Protein AF-A0A7C2AF42-F1 (afdb_monomer_lite)

Radius of gyration: 28.71 Å; chains: 1; bounding box: 90×39×57 Å

Structure (mmCIF, N/CA/C/O backbone):
data_AF-A0A7C2AF42-F1
#
_entry.id   AF-A0A7C2AF42-F1
#
loop_
_atom_site.group_PDB
_atom_site.id
_atom_site.type_symbol
_atom_site.label_atom_id
_atom_site.label_alt_id
_atom_site.label_comp_id
_atom_site.label_asym_id
_atom_site.label_entity_id
_atom_site.label_seq_id
_atom_site.pdbx_PDB_ins_code
_atom_site.Cartn_x
_atom_site.Cartn_y
_atom_site.Cartn_z
_atom_site.occupancy
_atom_site.B_iso_or_equiv
_atom_site.auth_seq_id
_atom_site.auth_comp_id
_atom_site.auth_asym_id
_atom_site.auth_atom_id
_atom_site.pdbx_PDB_model_num
ATOM 1 N N . MET A 1 1 ? 72.475 -29.551 -28.879 1.00 46.31 1 MET A N 1
ATOM 2 C CA . MET A 1 1 ? 71.672 -29.055 -30.014 1.00 46.31 1 MET A CA 1
ATOM 3 C C . MET A 1 1 ? 70.214 -29.143 -29.579 1.00 46.31 1 MET A C 1
ATOM 5 O O . MET A 1 1 ? 69.615 -30.200 -29.703 1.00 46.31 1 MET A O 1
ATOM 9 N N . ILE A 1 2 ? 69.710 -28.114 -28.892 1.00 54.16 2 ILE A N 1
ATOM 10 C CA . ILE A 1 2 ? 68.330 -28.080 -28.382 1.00 54.16 2 ILE A CA 1
ATOM 11 C C . ILE A 1 2 ? 67.527 -27.314 -29.432 1.00 54.16 2 ILE A C 1
ATOM 13 O O . ILE A 1 2 ? 67.842 -26.166 -29.722 1.00 54.16 2 ILE A O 1
ATOM 17 N N . SER A 1 3 ? 66.596 -28.002 -30.088 1.00 54.84 3 SER A N 1
ATOM 18 C CA . SER A 1 3 ? 65.750 -27.436 -31.139 1.00 54.84 3 SER A CA 1
ATOM 19 C C . SER A 1 3 ? 64.564 -26.730 -30.487 1.00 54.84 3 SER A C 1
ATOM 21 O O . SER A 1 3 ? 63.625 -27.396 -30.050 1.00 54.84 3 SER A O 1
ATOM 23 N N . ASP A 1 4 ? 64.609 -25.399 -30.421 1.00 56.16 4 ASP A N 1
ATOM 24 C CA . ASP A 1 4 ? 63.501 -24.560 -29.953 1.00 56.16 4 ASP A CA 1
ATOM 25 C C . ASP A 1 4 ? 62.283 -24.737 -30.868 1.00 56.16 4 ASP A C 1
ATOM 27 O O . ASP A 1 4 ? 62.196 -24.180 -31.962 1.00 56.16 4 ASP A O 1
ATOM 31 N N . SER A 1 5 ? 61.333 -25.559 -30.429 1.00 67.00 5 SER A N 1
ATOM 32 C CA . SER A 1 5 ? 60.067 -25.766 -31.130 1.00 67.00 5 SER A CA 1
A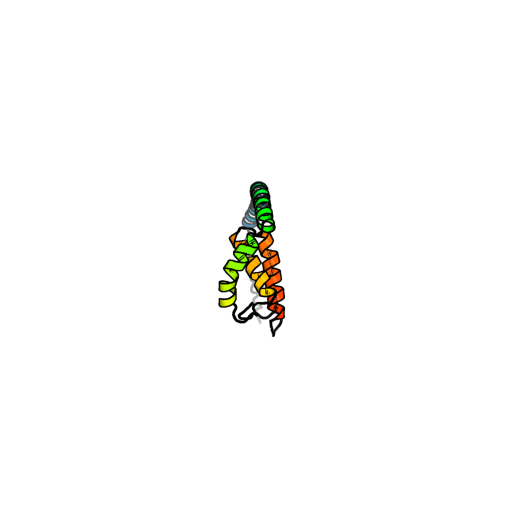TOM 33 C C . SER A 1 5 ? 59.064 -24.719 -30.654 1.00 67.00 5 SER A C 1
ATOM 35 O O . SER A 1 5 ? 58.495 -24.840 -29.571 1.00 67.00 5 SER A O 1
ATOM 37 N N . ILE A 1 6 ? 58.861 -23.670 -31.452 1.00 72.00 6 ILE A N 1
ATOM 38 C CA . ILE A 1 6 ? 57.863 -22.629 -31.182 1.00 72.00 6 ILE A CA 1
ATOM 39 C C . ILE A 1 6 ? 56.481 -23.169 -31.569 1.00 72.00 6 ILE A C 1
ATOM 41 O O . ILE A 1 6 ? 56.202 -23.403 -32.744 1.00 72.00 6 ILE A O 1
ATOM 45 N N . ALA A 1 7 ? 55.606 -23.357 -30.581 1.00 76.81 7 ALA A N 1
ATOM 46 C CA . ALA A 1 7 ? 54.203 -23.692 -30.803 1.00 76.81 7 ALA A CA 1
ATOM 47 C C . ALA A 1 7 ? 53.378 -22.407 -30.970 1.00 76.81 7 ALA A C 1
ATOM 49 O O . ALA A 1 7 ? 53.385 -21.538 -30.099 1.00 76.81 7 ALA A O 1
ATOM 50 N N . ILE A 1 8 ? 52.656 -22.291 -32.085 1.00 77.31 8 ILE A N 1
ATOM 51 C CA . ILE A 1 8 ? 51.773 -21.155 -32.367 1.00 77.31 8 ILE A CA 1
ATOM 52 C C . ILE A 1 8 ? 50.339 -21.567 -32.029 1.00 77.31 8 ILE A C 1
ATOM 54 O O . ILE A 1 8 ? 49.810 -22.519 -32.601 1.00 77.31 8 ILE A O 1
ATOM 58 N N . ALA A 1 9 ? 49.708 -20.842 -31.107 1.00 78.88 9 ALA A N 1
ATOM 59 C CA . ALA A 1 9 ? 48.298 -21.005 -30.769 1.00 78.88 9 ALA A CA 1
ATOM 60 C C . ALA A 1 9 ? 47.477 -19.861 -31.380 1.00 78.88 9 ALA A C 1
ATOM 62 O O . ALA A 1 9 ? 47.821 -18.690 -31.225 1.00 78.88 9 ALA A O 1
ATOM 63 N N . HIS A 1 10 ? 46.371 -20.197 -32.044 1.00 78.44 10 HIS A N 1
ATOM 64 C CA . HIS A 1 10 ? 45.415 -19.218 -32.560 1.00 78.44 10 HIS A CA 1
ATOM 65 C C . HIS A 1 10 ? 44.169 -19.172 -31.676 1.00 78.44 10 HIS A C 1
ATOM 67 O O . HIS A 1 10 ? 43.564 -20.202 -31.385 1.00 78.44 10 HIS A O 1
ATOM 73 N N . ILE A 1 11 ? 43.759 -17.964 -31.290 1.00 80.88 11 ILE A N 1
ATOM 74 C CA . ILE A 1 11 ? 42.480 -17.718 -30.621 1.00 80.88 11 ILE A CA 1
ATOM 75 C C . ILE A 1 11 ? 41.479 -17.273 -31.685 1.00 80.88 11 ILE A C 1
ATOM 77 O O . ILE A 1 11 ? 41.643 -16.219 -32.297 1.00 80.88 11 ILE A O 1
ATOM 81 N N . ILE A 1 12 ? 40.433 -18.072 -31.901 1.00 78.94 12 ILE A N 1
ATOM 82 C CA . ILE A 1 12 ? 39.319 -17.716 -32.783 1.00 78.94 12 ILE A CA 1
ATOM 83 C C . ILE A 1 12 ? 38.186 -17.184 -31.907 1.00 78.94 12 ILE A C 1
ATOM 85 O O . ILE A 1 12 ? 37.496 -17.948 -31.233 1.00 78.94 12 ILE A O 1
ATOM 89 N N . LEU A 1 13 ? 37.990 -15.865 -31.905 1.00 79.88 13 LEU A N 1
ATOM 90 C CA . LEU A 1 13 ? 36.831 -15.251 -31.260 1.00 79.88 13 LEU A CA 1
ATOM 91 C C . LEU A 1 13 ? 35.598 -15.412 -32.158 1.00 79.88 13 LEU A C 1
ATOM 93 O O . LEU A 1 13 ? 35.645 -15.112 -33.353 1.00 79.88 13 LEU A O 1
ATOM 97 N N . GLN A 1 14 ? 34.482 -15.877 -31.589 1.00 75.06 14 GLN A N 1
ATOM 98 C CA . GLN A 1 14 ? 33.212 -15.934 -32.313 1.00 75.06 14 GLN A CA 1
ATOM 99 C C . GLN A 1 14 ? 32.730 -14.525 -32.677 1.00 75.06 14 GLN A C 1
ATOM 101 O O . GLN A 1 14 ? 32.903 -13.565 -31.925 1.00 75.06 14 GLN A O 1
ATOM 106 N N . LYS A 1 15 ? 32.074 -14.405 -33.833 1.00 72.94 15 LYS A N 1
ATOM 107 C CA . LYS A 1 15 ? 31.499 -13.143 -34.305 1.00 72.94 15 LYS A CA 1
ATOM 108 C C . LYS A 1 15 ? 30.373 -12.703 -33.363 1.00 72.94 15 LYS A C 1
ATOM 110 O O . LYS A 1 15 ? 29.302 -13.306 -33.351 1.00 72.94 15 LYS A O 1
ATOM 115 N N . VAL A 1 16 ? 30.602 -11.639 -32.593 1.00 72.56 16 VAL A N 1
ATOM 116 C CA . VAL A 1 16 ? 29.572 -11.037 -31.736 1.00 72.56 16 VAL A CA 1
ATOM 117 C C . VAL A 1 16 ? 28.475 -10.453 -32.628 1.00 72.56 16 VAL A C 1
ATOM 119 O O . VAL A 1 16 ? 28.726 -9.577 -33.455 1.00 72.56 16 VAL A O 1
ATOM 122 N N . SER A 1 17 ? 27.255 -10.970 -32.488 1.00 70.88 17 SER A N 1
ATOM 123 C CA . SER A 1 17 ? 26.088 -10.512 -33.242 1.00 70.88 17 SER A CA 1
ATOM 124 C C . SER A 1 17 ? 25.224 -9.600 -32.373 1.00 70.88 17 SER A C 1
ATOM 126 O O . SER A 1 17 ? 24.604 -10.048 -31.410 1.00 70.88 17 SER A O 1
ATOM 128 N N . PHE A 1 18 ? 25.146 -8.317 -32.732 1.00 75.31 18 PHE A N 1
ATOM 129 C CA . PHE A 1 18 ? 24.345 -7.305 -32.027 1.00 75.31 18 PHE A CA 1
ATOM 130 C C . PHE A 1 18 ? 22.834 -7.389 -32.310 1.00 75.31 18 PHE A C 1
ATOM 132 O O . PHE A 1 18 ? 22.087 -6.498 -31.907 1.00 75.31 18 PHE A O 1
ATOM 139 N N . LEU A 1 19 ? 22.354 -8.448 -32.975 1.00 71.56 19 LEU A N 1
ATOM 140 C CA . LEU A 1 19 ? 20.932 -8.626 -33.302 1.00 71.56 19 LEU A CA 1
ATOM 141 C C . LEU A 1 19 ? 20.037 -8.506 -32.059 1.00 71.56 19 LEU A C 1
ATOM 143 O O . LEU A 1 19 ? 19.078 -7.740 -32.068 1.00 71.56 19 LEU A O 1
ATOM 147 N N . LYS A 1 20 ? 20.426 -9.146 -30.949 1.00 79.50 20 LYS A N 1
ATOM 148 C CA . LYS A 1 20 ? 19.681 -9.063 -29.683 1.00 79.50 20 LYS A CA 1
ATOM 149 C C . LYS A 1 20 ? 19.646 -7.652 -29.093 1.00 79.50 20 LYS A C 1
ATOM 151 O O . LYS A 1 20 ? 18.679 -7.299 -28.431 1.00 79.50 20 LYS A O 1
ATOM 156 N N . MET A 1 21 ? 20.674 -6.835 -29.336 1.00 86.12 21 MET A N 1
ATOM 157 C CA . MET A 1 21 ? 20.720 -5.468 -28.814 1.00 86.12 21 MET A CA 1
ATOM 158 C C . MET A 1 21 ? 19.673 -4.582 -29.493 1.00 86.12 21 MET A C 1
ATOM 160 O O . MET A 1 21 ? 18.987 -3.810 -28.828 1.00 86.12 21 MET A O 1
ATOM 164 N N . LYS A 1 22 ? 19.485 -4.759 -30.806 1.00 86.06 22 LYS A N 1
ATOM 165 C CA . LYS A 1 22 ? 18.425 -4.083 -31.563 1.00 86.06 22 LYS A CA 1
ATOM 166 C C . LYS A 1 22 ? 17.034 -4.470 -31.052 1.00 86.06 22 LYS A C 1
ATOM 168 O O . LYS A 1 22 ? 16.185 -3.596 -30.889 1.00 86.06 22 LYS A O 1
ATOM 173 N N . ASP A 1 23 ? 16.813 -5.751 -30.767 1.00 89.31 23 ASP A N 1
ATOM 174 C CA . ASP A 1 23 ? 15.531 -6.235 -30.246 1.00 89.31 23 ASP A CA 1
ATOM 175 C C . ASP A 1 23 ? 15.228 -5.669 -28.853 1.00 89.31 23 ASP A C 1
ATOM 177 O O . ASP A 1 23 ? 14.107 -5.229 -28.603 1.00 89.31 23 ASP A O 1
ATOM 181 N N . VAL A 1 24 ? 16.234 -5.596 -27.974 1.00 92.12 24 VAL A N 1
ATOM 182 C CA . VAL A 1 24 ? 16.105 -4.982 -26.642 1.00 92.12 24 VAL A CA 1
ATOM 183 C C . VAL A 1 24 ? 15.755 -3.497 -26.749 1.00 92.12 24 VAL A C 1
ATOM 185 O O . VAL A 1 24 ? 14.824 -3.045 -26.085 1.00 92.12 24 VAL A O 1
ATOM 188 N N . THR A 1 25 ? 16.441 -2.737 -27.610 1.00 92.94 25 THR A N 1
ATOM 189 C CA . THR A 1 25 ? 16.139 -1.311 -27.816 1.00 92.94 25 THR A CA 1
ATOM 190 C C . THR A 1 25 ? 14.721 -1.105 -28.350 1.00 92.94 25 THR A C 1
ATOM 192 O O . THR A 1 25 ? 13.981 -0.270 -27.831 1.00 92.94 25 THR A O 1
ATOM 195 N N . ASN A 1 26 ? 14.304 -1.896 -29.341 1.00 93.31 26 ASN A N 1
ATOM 196 C CA . ASN A 1 26 ? 12.952 -1.816 -29.895 1.00 93.31 26 ASN A CA 1
ATOM 197 C C . ASN A 1 26 ? 11.881 -2.194 -28.864 1.00 93.31 26 ASN A C 1
ATOM 199 O O . ASN A 1 26 ? 10.844 -1.535 -28.782 1.00 93.31 26 ASN A O 1
ATOM 203 N N . ALA A 1 27 ? 12.130 -3.230 -28.058 1.00 94.94 27 ALA A N 1
ATOM 204 C CA . ALA A 1 27 ? 11.237 -3.617 -26.976 1.00 94.94 27 ALA A CA 1
ATOM 205 C C . ALA A 1 27 ? 11.102 -2.487 -25.948 1.00 94.94 27 ALA A C 1
ATOM 207 O O . ALA A 1 27 ? 9.981 -2.121 -25.605 1.00 94.94 27 ALA A O 1
ATOM 208 N N . ALA A 1 28 ? 12.212 -1.883 -25.515 1.00 95.62 28 ALA A N 1
ATOM 209 C CA . ALA A 1 28 ? 12.198 -0.788 -24.547 1.00 95.62 28 ALA A CA 1
ATOM 210 C C . ALA A 1 28 ? 11.335 0.395 -25.022 1.00 95.62 28 ALA A C 1
ATOM 212 O O . ALA A 1 28 ? 10.470 0.864 -24.281 1.00 95.62 28 ALA A O 1
ATOM 213 N N . LEU A 1 29 ? 11.499 0.821 -26.280 1.00 96.06 29 LEU A N 1
ATOM 214 C CA . LEU A 1 29 ? 10.687 1.894 -26.868 1.00 96.06 29 LEU A CA 1
ATOM 215 C C . LEU A 1 29 ? 9.204 1.509 -26.965 1.00 96.06 29 LEU A C 1
ATOM 217 O O . LEU A 1 29 ? 8.332 2.305 -26.618 1.00 96.06 29 LEU A O 1
ATOM 221 N N . LYS A 1 30 ? 8.902 0.270 -27.371 1.00 97.19 30 LYS A N 1
ATOM 222 C CA . LYS A 1 30 ? 7.524 -0.234 -27.447 1.00 97.19 30 LYS A CA 1
ATOM 223 C C . LYS A 1 30 ? 6.844 -0.245 -26.075 1.00 97.19 30 LYS A C 1
ATOM 225 O O . LYS A 1 30 ? 5.692 0.174 -25.961 1.00 97.19 30 LYS A O 1
ATOM 230 N N . TYR A 1 31 ? 7.541 -0.713 -25.041 1.00 96.94 31 TYR A N 1
ATOM 231 C CA . TYR A 1 31 ? 7.012 -0.742 -23.678 1.00 96.94 31 TYR A CA 1
ATOM 232 C C . TYR A 1 31 ? 6.832 0.660 -23.096 1.00 96.94 31 TYR A C 1
ATOM 234 O O . TYR A 1 31 ? 5.852 0.877 -22.389 1.00 96.94 31 TYR A O 1
ATOM 242 N N . AL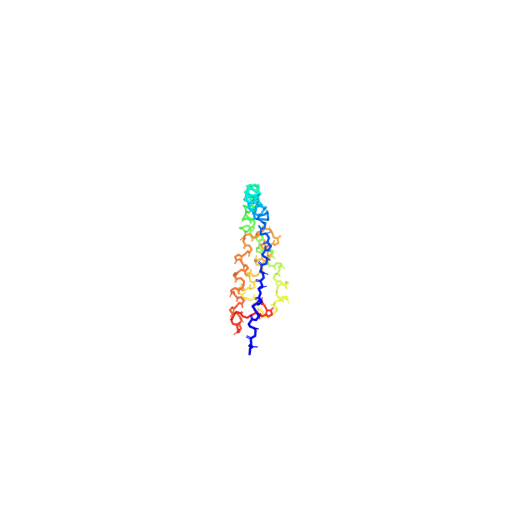A A 1 32 ? 7.695 1.620 -23.441 1.00 96.81 32 ALA A N 1
ATOM 243 C CA . ALA A 1 32 ? 7.507 3.015 -23.047 1.00 96.81 32 ALA A CA 1
ATOM 244 C C . ALA A 1 32 ? 6.177 3.579 -23.583 1.00 96.81 32 ALA A C 1
ATOM 246 O O . ALA A 1 32 ? 5.379 4.114 -22.815 1.00 96.81 32 ALA A O 1
ATOM 247 N N . SER A 1 33 ? 5.878 3.389 -24.873 1.00 96.25 33 SER A N 1
ATOM 248 C CA . SER A 1 33 ? 4.595 3.819 -25.450 1.00 96.25 33 SER A CA 1
ATOM 249 C C . SER A 1 33 ? 3.400 3.065 -24.858 1.00 96.25 33 SER A C 1
ATOM 251 O O . SER A 1 33 ? 2.365 3.666 -24.572 1.00 96.25 33 SER A O 1
ATOM 253 N N . LEU A 1 34 ? 3.538 1.753 -24.640 1.00 96.94 34 LEU A N 1
ATOM 254 C CA . LEU A 1 34 ? 2.490 0.938 -24.025 1.00 96.94 34 LEU A CA 1
ATOM 255 C C . LEU A 1 34 ? 2.162 1.415 -22.605 1.00 96.94 34 LEU A C 1
ATOM 257 O O . LEU A 1 34 ? 0.988 1.536 -22.263 1.00 96.94 34 LEU A O 1
ATOM 261 N N . ALA A 1 35 ? 3.182 1.719 -21.802 1.00 96.88 35 ALA A N 1
ATOM 262 C CA . ALA A 1 35 ? 3.007 2.201 -20.440 1.00 96.88 35 ALA A CA 1
ATOM 263 C C . ALA A 1 35 ? 2.192 3.501 -20.407 1.00 96.88 35 ALA A C 1
ATOM 265 O O . ALA A 1 35 ? 1.271 3.615 -19.599 1.00 96.88 35 ALA A O 1
ATOM 266 N N . VAL A 1 36 ? 2.462 4.446 -21.317 1.00 96.94 36 VAL A N 1
ATOM 267 C CA . VAL A 1 36 ? 1.703 5.706 -21.414 1.00 96.94 36 VAL A CA 1
ATOM 268 C C . VAL A 1 36 ? 0.245 5.446 -21.793 1.00 96.94 36 VAL A C 1
ATOM 270 O O . VAL A 1 36 ? -0.654 5.957 -21.127 1.00 96.94 36 VAL A O 1
ATOM 273 N N . ASN A 1 37 ? -0.003 4.608 -22.804 1.00 96.00 37 ASN A N 1
ATOM 274 C CA . ASN A 1 37 ? -1.363 4.271 -23.237 1.00 96.00 37 ASN A CA 1
ATOM 275 C C . ASN A 1 37 ? -2.186 3.629 -22.111 1.00 96.00 37 ASN A C 1
ATOM 277 O O . ASN A 1 37 ? -3.331 4.016 -21.883 1.00 96.00 37 ASN A O 1
ATOM 281 N N . ILE A 1 38 ? -1.591 2.681 -21.381 1.00 96.38 38 ILE A N 1
ATOM 282 C CA . ILE A 1 38 ? -2.235 2.044 -20.227 1.00 96.38 38 ILE A CA 1
ATOM 283 C C . ILE A 1 38 ? -2.484 3.078 -19.124 1.00 96.38 38 ILE A C 1
ATOM 285 O O . ILE A 1 38 ? -3.588 3.152 -18.592 1.00 96.38 38 ILE A O 1
ATOM 289 N N . SER A 1 39 ? -1.484 3.904 -18.809 1.00 95.81 39 SER A N 1
ATOM 290 C CA . SER A 1 39 ? -1.577 4.910 -17.746 1.00 95.81 39 SER A CA 1
ATOM 291 C C . SER A 1 39 ? -2.704 5.906 -18.004 1.00 95.81 39 SER A C 1
ATOM 293 O O . SER A 1 39 ? -3.487 6.168 -17.100 1.00 95.81 39 SER A O 1
ATOM 295 N N . LEU A 1 40 ? -2.849 6.413 -19.232 1.00 95.25 40 LEU A N 1
ATOM 296 C CA . LEU A 1 40 ? -3.926 7.346 -19.583 1.00 95.25 40 LEU A CA 1
ATOM 297 C C . LEU A 1 40 ? -5.319 6.736 -19.381 1.00 95.25 40 LEU A C 1
ATOM 299 O O . LEU A 1 40 ? -6.197 7.398 -18.828 1.00 95.25 40 LEU A O 1
ATOM 303 N N . GLY A 1 41 ? -5.514 5.470 -19.765 1.00 90.88 41 GLY A N 1
ATOM 304 C CA . GLY A 1 41 ? -6.770 4.760 -19.508 1.00 90.88 41 GLY A CA 1
ATOM 305 C C . GLY A 1 41 ? -7.021 4.530 -18.014 1.00 90.88 41 GLY A C 1
ATOM 306 O O . GLY A 1 41 ? -8.135 4.726 -17.529 1.00 90.88 41 GLY A O 1
ATOM 307 N N . LEU A 1 42 ? -5.974 4.165 -17.268 1.00 93.25 42 LEU A N 1
ATOM 308 C CA . LEU A 1 42 ? -6.064 3.903 -15.833 1.00 93.25 42 LEU A CA 1
ATOM 309 C C . LEU A 1 42 ? -6.299 5.167 -15.001 1.00 93.25 42 LEU A C 1
ATOM 311 O O . LEU A 1 42 ? -7.016 5.092 -14.009 1.00 93.25 42 LEU A O 1
ATOM 315 N N . ILE A 1 43 ? -5.749 6.322 -15.387 1.00 92.25 43 ILE A N 1
ATOM 316 C CA . ILE A 1 43 ? -5.897 7.577 -14.630 1.00 92.25 43 ILE A CA 1
ATOM 317 C C . ILE A 1 43 ? -7.373 7.939 -14.451 1.00 92.25 43 ILE A C 1
ATOM 319 O O . ILE A 1 43 ? -7.778 8.270 -13.341 1.00 92.25 43 ILE A O 1
ATOM 323 N N . GLY A 1 44 ? -8.188 7.843 -15.506 1.00 90.19 44 GLY A N 1
ATOM 324 C CA . GLY A 1 44 ? -9.605 8.209 -15.437 1.00 90.19 44 GLY A CA 1
ATOM 325 C C . GLY A 1 44 ? -10.395 7.323 -14.473 1.00 90.19 44 GLY A C 1
ATOM 326 O O . GLY A 1 44 ? -11.048 7.820 -13.554 1.00 90.19 44 GLY A O 1
ATOM 327 N N . ILE A 1 45 ? -10.293 6.001 -14.644 1.00 88.44 45 ILE A N 1
ATOM 328 C CA . ILE A 1 45 ? -10.985 5.044 -13.772 1.00 88.44 45 ILE A CA 1
ATOM 329 C C . ILE A 1 45 ? -10.457 5.102 -12.335 1.00 88.44 45 ILE A C 1
ATOM 331 O O . ILE A 1 45 ? -11.243 5.022 -11.393 1.00 88.44 45 ILE A O 1
ATOM 335 N N . MET A 1 46 ? -9.151 5.312 -12.145 1.00 87.19 46 MET A N 1
ATOM 336 C CA . MET A 1 46 ? -8.561 5.408 -10.813 1.00 87.19 46 MET A CA 1
ATOM 337 C C . MET A 1 46 ? -8.919 6.704 -10.105 1.00 87.19 46 MET A C 1
ATOM 339 O O . MET A 1 46 ? -9.215 6.654 -8.919 1.00 87.19 46 MET A O 1
ATOM 343 N N . ALA A 1 47 ? -8.952 7.844 -10.794 1.00 88.25 47 ALA A N 1
ATOM 344 C CA . ALA A 1 47 ? -9.381 9.104 -10.195 1.00 88.25 47 ALA A CA 1
ATOM 345 C C . ALA A 1 47 ? -10.828 9.013 -9.687 1.00 88.25 47 ALA A C 1
ATOM 347 O O . ALA A 1 47 ? -11.108 9.406 -8.554 1.00 88.25 47 ALA A O 1
ATOM 348 N N . LEU A 1 48 ? -11.727 8.425 -10.486 1.00 88.81 48 LEU A N 1
ATOM 349 C CA . LEU A 1 48 ? -13.107 8.169 -10.074 1.00 88.81 48 LEU A CA 1
ATOM 350 C C . LEU A 1 48 ? -13.161 7.229 -8.865 1.00 88.81 48 LEU A C 1
ATOM 352 O O . LEU A 1 48 ? -13.787 7.549 -7.856 1.00 88.81 48 LEU A O 1
ATOM 356 N N . TRP A 1 49 ? -12.495 6.078 -8.963 1.00 85.38 49 TRP A N 1
ATOM 357 C CA . TRP A 1 49 ? -12.528 5.057 -7.921 1.00 85.38 49 TRP A CA 1
ATOM 358 C C . TRP A 1 49 ? -11.942 5.561 -6.599 1.00 85.38 49 TRP A C 1
ATOM 360 O O . TRP A 1 49 ? -12.564 5.409 -5.552 1.00 85.38 49 TRP A O 1
ATOM 370 N N . LEU A 1 50 ? -10.786 6.229 -6.638 1.00 83.75 50 LEU A N 1
ATOM 371 C CA . LEU A 1 50 ? -10.155 6.820 -5.457 1.00 83.75 50 LEU A CA 1
ATOM 372 C C . LEU A 1 50 ? -11.024 7.923 -4.844 1.00 83.75 50 LEU A C 1
ATOM 374 O O . LEU A 1 50 ? -11.093 8.012 -3.623 1.00 83.75 50 LEU A O 1
ATOM 378 N N . GLY A 1 51 ? -11.720 8.720 -5.661 1.00 85.69 51 GLY A N 1
ATOM 379 C CA . GLY A 1 51 ? -12.683 9.712 -5.180 1.00 85.69 51 GLY A CA 1
ATOM 380 C C . GLY A 1 51 ? -13.855 9.078 -4.425 1.00 85.69 51 GLY A C 1
ATOM 381 O O . GLY A 1 51 ? -14.129 9.455 -3.289 1.00 85.69 51 GLY A O 1
ATOM 382 N N . VAL A 1 52 ? -14.506 8.064 -5.009 1.00 87.00 52 VAL A N 1
ATOM 383 C CA . VAL A 1 52 ? -15.591 7.307 -4.349 1.00 87.00 52 VAL A CA 1
ATOM 384 C C . VAL A 1 52 ? -15.099 6.671 -3.052 1.00 87.00 52 VAL A C 1
ATOM 386 O O . VAL A 1 52 ? -15.757 6.749 -2.015 1.00 87.00 52 VAL A O 1
ATOM 389 N N . MET A 1 53 ? -13.911 6.080 -3.091 1.00 83.19 53 MET A N 1
ATOM 390 C CA . MET A 1 53 ? -13.327 5.450 -1.922 1.00 83.19 53 MET A CA 1
ATOM 391 C C . MET A 1 53 ? -12.956 6.442 -0.820 1.00 83.19 53 MET A C 1
ATOM 393 O O . MET A 1 53 ? -13.101 6.113 0.357 1.00 83.19 53 MET A O 1
ATOM 397 N N . LYS A 1 54 ? -12.538 7.662 -1.176 1.00 82.69 54 LYS A N 1
ATOM 398 C CA . LYS A 1 54 ? -12.296 8.731 -0.205 1.00 82.69 54 LYS A CA 1
ATOM 399 C C . LYS A 1 54 ? -13.580 9.130 0.522 1.00 82.69 54 LYS A C 1
ATOM 401 O O . LYS A 1 54 ? -13.568 9.288 1.738 1.00 82.69 54 LYS A O 1
ATOM 406 N N . ILE A 1 55 ? -14.701 9.195 -0.196 1.00 88.38 55 ILE A N 1
ATOM 407 C CA . ILE A 1 55 ? -16.018 9.434 0.412 1.00 88.38 55 ILE A CA 1
ATOM 408 C C . ILE A 1 55 ? -16.376 8.294 1.377 1.00 88.38 55 ILE A C 1
ATOM 410 O O . ILE A 1 55 ? -16.850 8.551 2.478 1.00 88.38 55 ILE A O 1
ATOM 414 N N . ALA A 1 56 ? -16.124 7.035 1.005 1.00 84.44 56 ALA A N 1
ATOM 415 C CA . ALA A 1 56 ? -16.389 5.884 1.872 1.00 84.44 56 ALA A CA 1
ATOM 416 C C . ALA A 1 56 ? -15.515 5.871 3.144 1.00 84.44 56 ALA A C 1
ATOM 418 O O . ALA A 1 56 ? -15.987 5.476 4.213 1.00 84.44 56 ALA A O 1
ATOM 419 N N . GLU A 1 57 ? -14.257 6.315 3.041 1.00 81.44 57 GLU A N 1
ATOM 420 C CA . GLU A 1 57 ? -13.375 6.550 4.190 1.00 81.44 57 GLU A CA 1
ATOM 421 C C . GLU A 1 57 ? -13.976 7.585 5.144 1.00 81.44 57 GLU A C 1
ATOM 423 O O . GLU A 1 57 ? -14.156 7.294 6.327 1.00 81.44 57 GLU A O 1
ATOM 428 N N . GLU A 1 58 ? -14.333 8.761 4.626 1.00 84.75 58 GLU A N 1
ATOM 429 C CA . GLU A 1 58 ? -14.888 9.865 5.416 1.00 84.75 58 GLU A CA 1
ATOM 430 C C . GLU A 1 58 ? -16.271 9.538 5.999 1.00 84.75 58 GLU A C 1
ATOM 432 O O . GLU A 1 58 ? -16.590 9.953 7.111 1.00 84.75 58 GLU A O 1
ATOM 437 N N . ALA A 1 59 ? -17.064 8.718 5.304 1.00 89.81 59 ALA A N 1
ATOM 438 C CA . ALA A 1 59 ? -18.337 8.190 5.793 1.00 89.81 59 ALA A CA 1
ATOM 439 C C . ALA A 1 59 ? -18.179 7.121 6.895 1.00 89.81 59 ALA A C 1
ATOM 441 O O . ALA A 1 59 ? -19.174 6.657 7.451 1.00 89.81 59 ALA A O 1
ATOM 442 N N . GLY A 1 60 ? -16.950 6.702 7.212 1.00 85.75 60 GLY A N 1
ATOM 443 C CA . GLY A 1 60 ? -16.665 5.744 8.279 1.00 85.75 60 GLY A CA 1
ATOM 444 C C . GLY A 1 60 ? -16.829 4.272 7.888 1.00 85.75 60 GLY A C 1
ATOM 445 O O . GLY A 1 60 ? -16.735 3.409 8.762 1.00 85.75 60 GLY A O 1
ATOM 446 N N . LEU A 1 61 ? -17.012 3.942 6.601 1.00 85.94 61 LEU A N 1
ATOM 447 C CA . LEU A 1 61 ? -17.139 2.548 6.147 1.00 85.94 61 LEU A CA 1
ATOM 448 C C . LEU A 1 61 ? -15.898 1.724 6.514 1.00 85.94 61 LEU A C 1
ATOM 450 O O . LEU A 1 61 ? -16.013 0.586 6.971 1.00 85.94 61 LEU A O 1
ATOM 454 N N . ILE A 1 62 ? -14.712 2.321 6.370 1.00 81.19 62 ILE A N 1
ATOM 455 C CA . ILE A 1 62 ? -13.445 1.673 6.727 1.00 81.19 62 ILE A CA 1
ATOM 456 C C . ILE A 1 62 ? -13.407 1.348 8.222 1.00 81.19 62 ILE A C 1
ATOM 458 O O . ILE A 1 62 ? -13.007 0.248 8.591 1.00 81.19 62 ILE A O 1
ATOM 462 N N . ALA A 1 63 ? -13.886 2.250 9.084 1.00 81.31 63 ALA A N 1
ATOM 463 C CA . ALA A 1 63 ? -13.938 2.019 10.527 1.00 81.31 63 ALA A CA 1
ATOM 464 C C . ALA A 1 63 ? -14.910 0.884 10.900 1.00 81.31 63 ALA A C 1
ATOM 466 O O . ALA A 1 63 ? -14.641 0.103 11.813 1.00 81.31 63 ALA A O 1
ATOM 467 N N . ILE A 1 64 ? -16.023 0.748 10.173 1.00 88.12 64 ILE A N 1
ATOM 468 C CA . ILE A 1 64 ? -16.976 -0.354 10.367 1.00 88.12 64 ILE A CA 1
ATOM 469 C C . ILE A 1 64 ? -16.319 -1.693 10.019 1.00 88.12 64 ILE A C 1
ATOM 471 O O . ILE A 1 64 ? -16.333 -2.613 10.836 1.00 88.12 64 ILE A O 1
ATOM 475 N N . ILE A 1 65 ? -15.695 -1.796 8.842 1.00 86.62 65 ILE A N 1
ATOM 476 C CA . ILE A 1 65 ? -14.995 -3.019 8.419 1.00 86.62 65 ILE A CA 1
ATOM 477 C C . ILE A 1 65 ? -13.842 -3.332 9.370 1.00 86.62 65 ILE A C 1
ATOM 479 O O . ILE A 1 65 ? -13.665 -4.484 9.767 1.00 86.62 65 ILE A O 1
ATOM 483 N N . ALA A 1 66 ? -13.120 -2.307 9.817 1.00 82.75 66 ALA A N 1
ATOM 484 C CA . ALA A 1 66 ? -12.056 -2.452 10.791 1.00 82.75 66 ALA A CA 1
ATOM 485 C C . ALA A 1 66 ? -12.550 -3.098 12.096 1.00 82.75 66 ALA A C 1
ATOM 487 O O . ALA A 1 66 ? -11.930 -4.029 12.612 1.00 82.75 66 ALA A O 1
ATOM 488 N N . ASN A 1 67 ? -13.706 -2.665 12.603 1.00 85.00 67 ASN A N 1
ATOM 489 C CA . ASN A 1 67 ? -14.313 -3.249 13.798 1.00 85.00 67 ASN A CA 1
ATOM 490 C C . ASN A 1 67 ? -14.761 -4.703 13.589 1.00 85.00 67 ASN A C 1
ATOM 492 O O . ASN A 1 67 ? -14.631 -5.513 14.508 1.00 85.00 67 ASN A O 1
ATOM 496 N N . VAL A 1 68 ? -15.228 -5.056 12.388 1.00 89.31 68 VAL A N 1
ATOM 497 C CA . VAL A 1 68 ? -15.581 -6.442 12.027 1.00 89.31 68 VAL A CA 1
ATOM 498 C C . VAL A 1 68 ? -14.341 -7.333 11.915 1.00 89.31 68 VAL A C 1
ATOM 500 O O . VAL A 1 68 ? -14.384 -8.501 12.296 1.00 89.31 68 VAL A O 1
ATOM 503 N N . LEU A 1 69 ? -13.219 -6.792 11.435 1.00 88.62 69 LEU A N 1
ATOM 504 C CA . LEU A 1 69 ? -11.955 -7.521 11.302 1.00 88.62 69 LEU A CA 1
ATOM 505 C C . LEU A 1 69 ? -11.195 -7.662 12.624 1.00 88.62 69 LEU A C 1
ATOM 507 O O . LEU A 1 69 ? -10.458 -8.632 12.795 1.00 88.62 69 LEU A O 1
ATOM 511 N N . LYS A 1 70 ? -11.405 -6.747 13.576 1.00 86.50 70 LYS A N 1
ATOM 512 C CA . LYS A 1 70 ? -10.770 -6.749 14.903 1.00 86.50 70 LYS A CA 1
ATOM 513 C C . LYS A 1 70 ? -10.762 -8.114 15.620 1.00 86.50 70 LYS A C 1
ATOM 515 O O . LYS A 1 70 ? -9.710 -8.484 16.140 1.00 86.50 70 LYS A O 1
ATOM 520 N N . PRO A 1 71 ? -11.860 -8.899 15.689 1.00 88.81 71 PRO A N 1
ATOM 521 C CA . PRO A 1 71 ? -11.825 -10.228 16.309 1.00 88.81 71 PRO A CA 1
ATOM 522 C C . PRO A 1 71 ? -10.935 -11.232 15.562 1.00 88.81 71 PRO A C 1
ATOM 524 O O . PRO A 1 71 ? -10.295 -12.068 16.202 1.00 88.81 71 PRO A O 1
ATOM 527 N N . ILE A 1 72 ? -10.869 -11.150 14.230 1.00 90.25 72 ILE A N 1
ATOM 528 C CA . ILE A 1 72 ? -10.046 -12.039 13.400 1.00 90.25 72 ILE A CA 1
ATOM 529 C C . ILE A 1 72 ? -8.569 -11.701 13.600 1.00 90.25 72 ILE A C 1
ATOM 531 O O . ILE A 1 72 ? -7.775 -12.588 13.907 1.00 90.25 72 ILE A O 1
ATOM 535 N N . THR A 1 73 ? -8.200 -10.423 13.496 1.00 87.88 73 THR A N 1
ATOM 536 C CA . THR A 1 73 ? -6.809 -9.985 13.668 1.00 87.88 73 THR A CA 1
ATOM 537 C C . THR A 1 73 ? -6.310 -10.195 15.094 1.00 87.88 73 THR A C 1
ATOM 539 O O . THR A 1 73 ? -5.189 -10.657 15.265 1.00 87.88 73 THR A O 1
ATOM 542 N N . LYS A 1 74 ? -7.151 -9.994 16.118 1.00 86.94 74 LYS A N 1
ATOM 543 C CA . LYS A 1 74 ? -6.814 -10.341 17.511 1.00 86.94 74 LYS A CA 1
ATOM 544 C C . LYS A 1 74 ? -6.492 -11.830 17.686 1.00 86.94 74 LYS A C 1
ATOM 546 O O . LYS A 1 74 ? -5.656 -12.181 18.511 1.00 86.94 74 LYS A O 1
ATOM 551 N N . ARG A 1 75 ? -7.179 -12.710 16.952 1.00 88.44 75 ARG A N 1
ATOM 552 C CA . ARG A 1 75 ? -6.940 -14.158 17.017 1.00 88.44 75 ARG A CA 1
ATOM 553 C C . ARG A 1 75 ? -5.685 -14.569 16.248 1.00 88.44 75 ARG A C 1
ATOM 555 O O . ARG A 1 75 ? -4.980 -15.455 16.710 1.00 88.44 75 ARG A O 1
ATOM 562 N N . LEU A 1 76 ? -5.439 -13.963 15.086 1.00 87.75 76 LEU A N 1
ATOM 563 C CA . LEU A 1 76 ? -4.266 -14.257 14.256 1.00 87.75 76 LEU A CA 1
ATOM 564 C C . LEU A 1 76 ? -2.972 -13.716 14.870 1.00 87.75 76 LEU A C 1
ATOM 566 O O . LEU A 1 76 ? -1.946 -14.381 14.803 1.00 87.75 76 LEU A O 1
ATOM 570 N N . PHE A 1 77 ? -3.038 -12.545 15.500 1.00 88.94 77 PHE A N 1
ATOM 571 C CA . PHE A 1 77 ? -1.895 -11.864 16.097 1.00 88.94 77 PHE A CA 1
ATOM 572 C C . PHE A 1 77 ? -2.058 -11.751 17.616 1.00 88.94 77 PHE A C 1
ATOM 574 O O . PHE A 1 77 ? -2.150 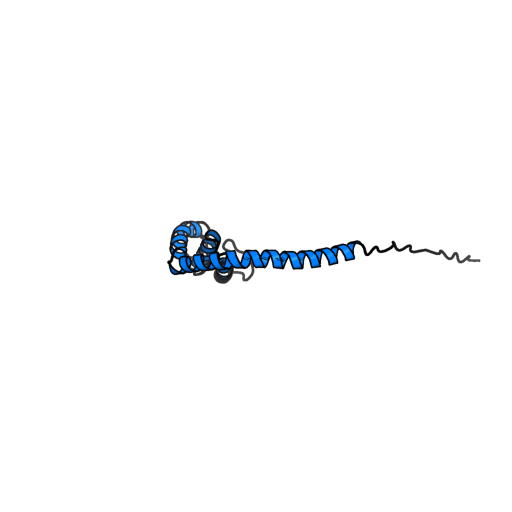-10.655 18.170 1.00 88.94 77 PHE A O 1
ATOM 581 N N . SER A 1 78 ? -2.113 -12.900 18.293 1.00 84.06 78 SER A N 1
ATOM 582 C CA . SER A 1 78 ? -2.272 -12.982 19.753 1.00 84.06 78 SER A CA 1
ATOM 583 C C . SER A 1 78 ? -1.124 -12.347 20.538 1.00 84.06 78 SER A C 1
ATOM 585 O O . SER A 1 78 ? -1.328 -11.918 21.671 1.00 84.06 78 SER A O 1
ATOM 587 N N . ASP A 1 79 ? 0.064 -12.283 19.934 1.00 85.12 79 ASP A N 1
ATOM 588 C CA . ASP A 1 79 ? 1.288 -11.778 20.565 1.00 85.12 79 ASP A CA 1
ATOM 589 C C . ASP A 1 79 ? 1.333 -10.238 20.613 1.00 85.12 79 ASP A C 1
ATOM 591 O O . ASP A 1 79 ? 2.189 -9.654 21.276 1.00 85.12 79 ASP A O 1
ATOM 595 N N . ILE A 1 80 ? 0.399 -9.564 19.930 1.00 85.75 80 ILE A N 1
ATOM 596 C CA . ILE A 1 80 ? 0.297 -8.103 19.891 1.00 85.75 80 ILE A CA 1
ATOM 597 C C . ILE A 1 80 ? -0.752 -7.637 20.912 1.00 85.75 80 ILE A C 1
ATOM 599 O O . ILE A 1 80 ? -1.901 -8.091 20.862 1.00 85.75 80 ILE A O 1
ATOM 603 N N . PRO A 1 81 ? -0.431 -6.673 21.795 1.00 84.12 81 PRO A N 1
ATOM 604 C CA . PRO A 1 81 ? -1.419 -6.089 22.696 1.00 84.12 81 PRO A CA 1
ATOM 605 C C . PRO A 1 81 ? -2.593 -5.475 21.919 1.00 84.12 81 PRO A C 1
ATOM 607 O O . PRO A 1 81 ? -2.400 -4.754 20.942 1.00 84.12 81 PRO A O 1
ATOM 610 N N . VAL A 1 82 ? -3.825 -5.730 22.370 1.00 75.31 82 VAL A N 1
ATOM 611 C CA . VAL A 1 82 ? -5.056 -5.352 21.642 1.00 75.31 82 VAL A CA 1
ATOM 612 C C . VAL A 1 82 ? -5.186 -3.837 21.440 1.00 75.31 82 VAL A C 1
ATOM 614 O O . VAL A 1 82 ? -5.755 -3.402 20.438 1.00 75.31 82 VAL A O 1
ATOM 617 N N . ASP A 1 83 ? -4.631 -3.052 22.362 1.00 81.50 83 ASP A N 1
ATOM 618 C CA . ASP A 1 83 ? -4.651 -1.586 22.331 1.00 81.50 83 ASP A CA 1
ATOM 619 C C . ASP A 1 83 ? -3.389 -0.987 21.684 1.00 81.50 83 ASP A C 1
ATOM 621 O O . ASP A 1 83 ? -3.209 0.230 21.668 1.00 81.50 83 ASP A O 1
ATOM 625 N N . HIS A 1 84 ? -2.500 -1.824 21.132 1.00 87.12 84 HIS A N 1
ATOM 626 C CA . HIS A 1 84 ? -1.300 -1.345 20.458 1.00 87.12 84 HIS A CA 1
ATOM 627 C C . HIS A 1 84 ? -1.642 -0.715 19.092 1.00 87.12 84 HIS A C 1
ATOM 629 O O . HIS A 1 84 ? -2.387 -1.322 18.311 1.00 87.12 84 HIS A O 1
ATOM 635 N N . PRO A 1 85 ? -1.044 0.440 18.726 1.00 86.62 85 PRO A N 1
ATOM 636 C CA . PRO A 1 85 ? -1.283 1.106 17.439 1.00 86.62 85 PRO A CA 1
ATOM 637 C C . PRO A 1 85 ? -1.069 0.216 16.204 1.00 86.62 85 PRO A C 1
ATOM 639 O O . PRO A 1 85 ? -1.752 0.391 15.194 1.00 86.62 85 PRO A O 1
ATOM 642 N N . ALA A 1 86 ? -0.174 -0.776 16.298 1.00 89.75 86 ALA A N 1
ATOM 643 C CA . ALA A 1 86 ? 0.063 -1.768 15.243 1.00 89.75 86 ALA A CA 1
ATOM 644 C C . ALA A 1 86 ? -1.219 -2.498 14.817 1.00 89.75 86 ALA A C 1
ATOM 646 O O . ALA A 1 86 ? -1.454 -2.684 13.625 1.00 89.75 86 ALA A O 1
ATOM 647 N N . MET A 1 87 ? -2.078 -2.861 15.776 1.00 89.19 87 MET A N 1
ATOM 648 C CA . MET A 1 87 ? -3.322 -3.577 15.495 1.00 89.19 87 MET A CA 1
ATOM 649 C C . MET A 1 87 ? -4.261 -2.724 14.635 1.00 89.19 87 MET A C 1
ATOM 651 O O . MET A 1 87 ? -4.792 -3.197 13.632 1.00 89.19 87 MET A O 1
ATOM 655 N N . GLY A 1 88 ? -4.414 -1.442 14.983 1.00 87.25 88 GLY A N 1
ATOM 656 C CA . GLY A 1 88 ? -5.212 -0.493 14.207 1.00 87.25 88 GLY A CA 1
ATOM 657 C C . GLY A 1 88 ? -4.665 -0.296 12.793 1.00 87.25 88 GLY A C 1
ATOM 658 O O . GLY A 1 88 ? -5.415 -0.409 11.828 1.00 87.25 88 GLY A O 1
ATOM 659 N N . ALA A 1 89 ? -3.357 -0.075 12.650 1.00 89.69 89 ALA A N 1
ATOM 660 C CA . ALA A 1 89 ? -2.722 0.134 11.347 1.00 89.69 89 ALA A CA 1
ATOM 661 C C . ALA A 1 89 ? -2.835 -1.092 10.417 1.00 89.69 89 ALA A C 1
ATOM 663 O O . ALA A 1 89 ? -3.149 -0.935 9.236 1.00 89.69 89 ALA A O 1
ATOM 664 N N . MET A 1 90 ? -2.665 -2.314 10.940 1.00 91.56 90 MET A N 1
ATOM 665 C CA . MET A 1 90 ? -2.862 -3.552 10.168 1.00 91.56 90 MET A CA 1
ATOM 666 C C . MET A 1 90 ? -4.306 -3.704 9.698 1.00 91.56 90 MET A C 1
ATOM 668 O O . MET A 1 90 ? -4.561 -3.986 8.529 1.00 91.56 90 MET A O 1
ATOM 672 N N . ILE A 1 91 ? -5.262 -3.495 10.603 1.00 89.81 91 ILE A N 1
ATOM 673 C CA . ILE A 1 91 ? -6.684 -3.590 10.278 1.00 89.81 91 ILE A CA 1
ATOM 674 C C . ILE A 1 91 ? -7.057 -2.559 9.202 1.00 89.81 91 ILE A C 1
ATOM 676 O O . ILE A 1 91 ? -7.795 -2.887 8.272 1.00 89.81 91 ILE A O 1
ATOM 680 N N . MET A 1 92 ? -6.523 -1.338 9.290 1.00 87.25 92 MET A N 1
ATOM 681 C CA . MET A 1 92 ? -6.724 -0.297 8.279 1.00 87.25 92 MET A CA 1
ATOM 682 C C . MET A 1 92 ? -6.106 -0.683 6.930 1.00 87.25 92 MET A C 1
ATOM 684 O O . MET A 1 92 ? -6.755 -0.505 5.903 1.00 87.25 92 MET A O 1
ATOM 688 N N . ASN A 1 93 ? -4.908 -1.279 6.909 1.00 91.12 93 ASN A N 1
ATOM 689 C CA . ASN A 1 93 ? -4.298 -1.802 5.683 1.00 91.12 93 ASN A CA 1
ATOM 690 C C . ASN A 1 93 ? -5.160 -2.892 5.024 1.00 91.12 93 ASN A C 1
ATOM 692 O O . ASN A 1 93 ? -5.420 -2.823 3.822 1.00 91.12 93 ASN A O 1
ATOM 696 N N . ILE A 1 94 ? -5.637 -3.868 5.802 1.00 91.19 94 ILE A N 1
ATOM 697 C CA . ILE A 1 94 ? -6.483 -4.959 5.299 1.00 91.19 94 ILE A CA 1
ATOM 698 C C . ILE A 1 94 ? -7.802 -4.393 4.767 1.00 91.19 94 ILE A C 1
ATOM 700 O O . ILE A 1 94 ? -8.202 -4.713 3.650 1.00 91.19 94 ILE A O 1
ATOM 704 N N . SER A 1 95 ? -8.443 -3.502 5.527 1.00 88.81 95 SER A N 1
ATOM 705 C CA . SER A 1 95 ? -9.701 -2.859 5.131 1.00 88.81 95 SER A CA 1
ATOM 706 C C . SER A 1 95 ? -9.536 -2.047 3.843 1.00 88.81 95 SER A C 1
ATOM 708 O O . SER A 1 95 ? -10.368 -2.141 2.942 1.00 88.81 95 SER A O 1
ATOM 710 N N . ALA A 1 96 ? -8.437 -1.297 3.715 1.00 86.12 96 ALA A N 1
ATOM 711 C CA . ALA A 1 96 ? -8.114 -0.547 2.507 1.00 86.12 96 ALA A CA 1
ATOM 712 C C . ALA A 1 96 ? -7.887 -1.476 1.301 1.00 86.12 96 ALA A C 1
ATOM 714 O O . ALA A 1 96 ? -8.429 -1.228 0.226 1.00 86.12 96 ALA A O 1
ATOM 715 N N . ASN A 1 97 ? -7.159 -2.583 1.473 1.00 87.88 97 ASN A N 1
ATOM 716 C CA . ASN A 1 97 ? -6.976 -3.577 0.412 1.00 87.88 97 ASN A CA 1
ATOM 717 C C . ASN A 1 97 ? -8.303 -4.227 -0.017 1.00 87.88 97 ASN A C 1
ATOM 719 O O . ASN A 1 97 ? -8.574 -4.319 -1.212 1.00 87.88 97 ASN A O 1
ATOM 723 N N . MET A 1 98 ? -9.158 -4.619 0.935 1.00 85.81 98 MET A N 1
ATOM 724 C CA . MET A 1 98 ? -10.466 -5.230 0.650 1.00 85.81 98 MET A CA 1
ATOM 725 C C . MET A 1 98 ? -11.397 -4.302 -0.133 1.00 85.81 98 MET A C 1
ATOM 727 O O . MET A 1 98 ? -12.191 -4.767 -0.945 1.00 85.81 98 MET A O 1
ATOM 731 N N . LEU A 1 99 ? -11.294 -2.996 0.106 1.00 83.12 99 LEU A N 1
ATOM 732 C CA . LEU A 1 99 ? -12.119 -1.990 -0.546 1.00 83.12 99 LEU A CA 1
ATOM 733 C C . LEU A 1 99 ? -11.489 -1.409 -1.826 1.00 83.12 99 LEU A C 1
ATOM 735 O O . LEU A 1 99 ? -12.037 -0.483 -2.414 1.00 83.12 99 LEU A O 1
ATOM 739 N N . GLY A 1 100 ? -10.333 -1.909 -2.272 1.00 78.19 100 GLY A N 1
ATOM 740 C CA . GLY A 1 100 ? -9.669 -1.395 -3.474 1.00 78.19 100 GLY A CA 1
ATOM 741 C C . GLY A 1 100 ? -9.038 -0.006 -3.299 1.00 78.19 100 GLY A C 1
ATOM 742 O O . GLY A 1 100 ? -8.773 0.678 -4.286 1.00 78.19 100 GLY A O 1
ATOM 743 N N . LEU A 1 101 ? -8.757 0.408 -2.061 1.00 75.31 101 LEU A N 1
ATOM 744 C CA . LEU A 1 101 ? -7.969 1.590 -1.687 1.00 75.31 101 LEU A CA 1
ATOM 745 C C . LEU A 1 101 ? -6.461 1.290 -1.741 1.00 75.31 101 LEU A C 1
ATOM 747 O O . LEU A 1 101 ? -5.717 1.651 -0.832 1.00 75.31 101 LEU A O 1
ATOM 751 N N . GLY A 1 102 ? -5.982 0.623 -2.794 1.00 72.25 102 GLY A N 1
ATOM 752 C CA . GLY A 1 102 ? -4.599 0.121 -2.860 1.00 72.25 102 GLY A CA 1
ATOM 753 C C . GLY A 1 102 ? -3.534 1.194 -2.582 1.00 72.25 102 GLY A C 1
ATOM 754 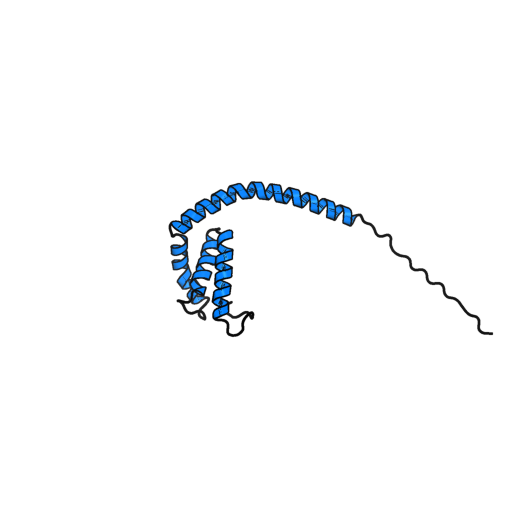O O . GLY A 1 102 ? -2.571 0.947 -1.861 1.00 72.25 102 GLY A O 1
ATOM 755 N N . ASN A 1 103 ? -3.760 2.426 -3.047 1.00 74.06 103 ASN A N 1
ATOM 756 C CA . ASN A 1 103 ? -2.851 3.554 -2.810 1.00 74.06 103 ASN A CA 1
ATOM 757 C C . ASN A 1 103 ? -2.814 4.022 -1.343 1.00 74.06 103 ASN A C 1
ATOM 759 O O . ASN A 1 103 ? -1.780 4.503 -0.887 1.00 74.06 103 ASN A O 1
ATOM 763 N N . ALA A 1 104 ? -3.915 3.876 -0.601 1.00 70.56 104 ALA A N 1
ATOM 764 C CA . ALA A 1 104 ? -3.969 4.171 0.832 1.00 70.56 104 ALA A CA 1
ATOM 765 C C . ALA A 1 104 ? -3.580 2.954 1.687 1.00 70.56 104 ALA A C 1
ATOM 767 O O . ALA A 1 104 ? -3.120 3.118 2.812 1.00 70.56 104 ALA A O 1
ATOM 768 N N . ALA A 1 105 ? -3.684 1.732 1.160 1.00 84.88 105 ALA A N 1
ATOM 769 C CA . ALA A 1 105 ? -3.268 0.530 1.871 1.00 84.88 105 ALA A CA 1
ATOM 770 C C . ALA A 1 105 ? -1.767 0.562 2.200 1.00 84.88 105 ALA A C 1
ATOM 772 O O . ALA A 1 105 ? -1.384 0.287 3.337 1.00 84.88 105 ALA A O 1
ATOM 773 N N . THR A 1 106 ? -0.915 0.964 1.253 1.00 87.44 106 THR A N 1
ATOM 774 C CA . THR A 1 106 ? 0.546 1.010 1.434 1.00 87.44 106 THR A CA 1
ATOM 775 C C . THR A 1 106 ? 1.011 1.846 2.638 1.00 87.44 106 THR A C 1
ATOM 777 O O . THR A 1 106 ? 1.741 1.293 3.462 1.00 87.44 106 THR A O 1
ATOM 780 N N . PRO A 1 107 ? 0.604 3.121 2.829 1.00 84.94 107 PRO A N 1
ATOM 781 C CA . PRO A 1 107 ? 1.023 3.893 4.002 1.00 84.94 107 PRO A CA 1
ATOM 782 C C . PRO A 1 107 ? 0.522 3.295 5.325 1.00 84.94 107 PRO A C 1
ATOM 784 O O . PRO A 1 107 ? 1.270 3.296 6.301 1.00 84.94 107 PRO A O 1
ATOM 787 N N . PHE A 1 108 ? -0.681 2.708 5.369 1.00 88.12 108 PHE A N 1
ATOM 788 C CA . PHE A 1 108 ? -1.143 1.991 6.566 1.00 88.12 108 PHE A CA 1
ATOM 789 C C . PHE A 1 108 ? -0.326 0.723 6.838 1.00 88.12 108 PHE A C 1
ATOM 791 O O . PHE A 1 108 ? -0.047 0.412 7.991 1.00 88.12 108 PHE A O 1
ATOM 798 N N . GLY A 1 109 ? 0.091 0.015 5.785 1.00 91.75 109 GLY A N 1
ATOM 799 C CA . GLY A 1 109 ? 0.931 -1.178 5.890 1.00 91.75 109 GLY A CA 1
ATOM 800 C C . GLY A 1 109 ? 2.330 -0.853 6.405 1.00 91.75 109 GLY A C 1
ATOM 801 O O . GLY A 1 109 ? 2.806 -1.499 7.332 1.00 91.75 109 GLY A O 1
ATOM 802 N N . LEU A 1 110 ? 2.960 0.197 5.871 1.00 92.31 110 LEU A N 1
ATOM 803 C CA . LEU A 1 110 ? 4.244 0.685 6.381 1.00 92.31 110 LEU A CA 1
ATOM 804 C C . LEU A 1 110 ? 4.120 1.138 7.835 1.00 92.31 110 LEU A C 1
ATOM 806 O O . LEU A 1 110 ? 4.945 0.763 8.662 1.00 92.31 110 LEU A O 1
ATOM 810 N N . LYS A 1 111 ? 3.043 1.858 8.173 1.00 90.50 111 LYS A N 1
ATOM 811 C CA . LYS A 1 111 ? 2.791 2.258 9.556 1.00 90.50 111 LYS A CA 1
ATOM 812 C C . LYS A 1 111 ? 2.609 1.053 10.476 1.00 90.50 111 LYS A C 1
ATOM 814 O O . LYS A 1 111 ? 3.129 1.054 11.585 1.00 90.50 111 LYS A O 1
ATOM 819 N N . ALA A 1 112 ? 1.920 0.011 10.020 1.00 92.44 112 ALA A N 1
ATOM 820 C CA . ALA A 1 112 ? 1.804 -1.232 10.768 1.00 92.44 112 ALA A CA 1
ATOM 821 C C . ALA A 1 112 ? 3.179 -1.861 11.024 1.00 92.44 112 ALA A C 1
ATOM 823 O O . ALA A 1 112 ? 3.482 -2.167 12.171 1.00 92.44 112 ALA A O 1
ATOM 824 N N . MET A 1 113 ? 4.028 -1.968 9.999 1.00 92.62 113 MET A N 1
ATOM 825 C CA . MET A 1 113 ? 5.388 -2.504 10.133 1.00 92.62 113 MET A CA 1
ATOM 826 C C . MET A 1 113 ? 6.252 -1.685 11.102 1.00 92.62 113 MET A C 1
ATOM 828 O O . MET A 1 113 ? 6.940 -2.263 11.937 1.00 92.62 113 MET A O 1
ATOM 832 N N . GLU A 1 114 ? 6.181 -0.350 11.051 1.00 91.81 114 GLU A N 1
ATOM 833 C CA . GLU A 1 114 ? 6.876 0.527 12.006 1.00 91.81 114 GLU A CA 1
ATOM 834 C C . GLU A 1 114 ? 6.434 0.281 13.453 1.00 91.81 114 GLU A C 1
ATOM 836 O O . GLU A 1 114 ? 7.258 0.248 14.365 1.00 91.81 114 GLU A O 1
ATOM 841 N N . GLU A 1 115 ? 5.127 0.145 13.686 1.00 91.94 115 GLU A N 1
ATOM 842 C CA . GLU A 1 115 ? 4.587 -0.085 15.025 1.00 91.94 115 GLU A CA 1
ATOM 843 C C . GLU A 1 115 ? 4.886 -1.510 15.517 1.00 91.94 115 GLU A C 1
ATOM 845 O O . GLU A 1 115 ? 5.195 -1.693 16.692 1.00 91.94 115 GLU A O 1
ATOM 850 N N . LEU A 1 116 ? 4.853 -2.512 14.638 1.00 91.31 116 LEU A N 1
ATOM 851 C CA . LEU A 1 116 ? 5.252 -3.885 14.954 1.00 91.31 116 LEU A CA 1
ATOM 852 C C . LEU A 1 116 ? 6.729 -3.969 15.342 1.00 91.31 116 LEU A C 1
ATOM 854 O O . LEU A 1 116 ? 7.068 -4.594 16.345 1.00 91.31 116 LEU A O 1
ATOM 858 N N . ASP A 1 117 ? 7.603 -3.272 14.614 1.00 91.62 117 ASP A N 1
ATOM 859 C CA . ASP A 1 117 ? 9.029 -3.253 14.920 1.00 91.62 117 ASP A CA 1
ATOM 860 C C . ASP A 1 117 ? 9.310 -2.640 16.306 1.00 91.62 117 ASP A C 1
ATOM 862 O O . ASP A 1 117 ? 10.281 -3.010 16.959 1.00 91.62 117 ASP A O 1
ATOM 866 N N . LYS A 1 118 ? 8.461 -1.751 16.849 1.00 88.81 118 LYS A N 1
ATOM 867 C CA . LYS A 1 118 ? 8.604 -1.262 18.244 1.00 88.81 118 LYS A CA 1
ATOM 868 C C . LYS A 1 118 ? 8.435 -2.356 19.295 1.00 88.81 118 LYS A C 1
ATOM 870 O O . LYS A 1 118 ? 9.042 -2.251 20.356 1.00 88.81 118 LYS A O 1
ATOM 875 N N . LEU A 1 119 ? 7.632 -3.375 19.002 1.00 87.00 119 LEU A N 1
ATOM 876 C CA . LEU A 1 119 ? 7.435 -4.537 19.870 1.00 87.00 119 LEU A CA 1
ATOM 877 C C . LEU A 1 119 ? 8.514 -5.603 19.662 1.00 87.00 119 LEU A C 1
ATOM 879 O O . LEU A 1 119 ? 8.592 -6.567 20.422 1.00 87.00 119 LEU A O 1
ATOM 883 N N . ASN A 1 120 ? 9.350 -5.432 18.641 1.00 89.00 120 ASN A N 1
ATOM 884 C CA . ASN A 1 120 ? 10.377 -6.382 18.286 1.00 89.00 120 ASN A CA 1
ATOM 885 C C . ASN A 1 120 ? 11.588 -6.266 19.230 1.00 89.00 120 ASN A C 1
ATOM 887 O O . ASN A 1 120 ? 12.215 -5.201 19.285 1.00 89.00 120 ASN A O 1
ATOM 891 N N . PRO A 1 121 ? 11.970 -7.346 19.940 1.00 85.31 121 PRO A N 1
ATOM 892 C CA . PRO A 1 121 ? 13.171 -7.345 20.772 1.00 85.31 121 PRO A CA 1
ATOM 893 C C . PRO A 1 121 ? 14.462 -7.197 19.949 1.00 85.31 121 PRO A C 1
ATOM 895 O O . PRO A 1 121 ? 15.445 -6.672 20.465 1.00 85.31 121 PRO A O 1
ATOM 898 N N . ASN A 1 122 ? 14.460 -7.616 18.677 1.00 86.94 122 ASN A N 1
ATOM 899 C CA . ASN A 1 122 ? 15.609 -7.568 17.772 1.00 86.94 122 ASN A CA 1
ATOM 900 C C . ASN A 1 122 ? 15.271 -6.767 16.510 1.00 86.94 122 ASN A C 1
ATOM 902 O O . ASN A 1 122 ? 14.814 -7.313 15.504 1.00 86.94 122 ASN A O 1
ATOM 906 N N . LYS A 1 123 ? 15.540 -5.460 16.560 1.00 84.75 123 LYS A N 1
ATOM 907 C CA . LYS A 1 123 ? 15.291 -4.513 15.465 1.00 84.75 123 LYS A CA 1
ATOM 908 C C . LYS A 1 123 ? 15.767 -5.035 14.108 1.00 84.75 123 LYS A C 1
ATOM 910 O O . LYS A 1 123 ? 16.913 -5.456 13.966 1.00 84.75 123 LYS A O 1
ATOM 915 N N . GLY A 1 124 ? 14.879 -4.990 13.114 1.00 78.44 124 GLY A N 1
ATOM 916 C CA . GLY A 1 124 ? 15.168 -5.440 11.747 1.00 78.44 124 GLY A CA 1
ATOM 917 C C . GLY A 1 124 ? 15.171 -6.960 11.532 1.00 78.44 124 GLY A C 1
ATOM 918 O O . GLY A 1 124 ? 15.470 -7.404 10.426 1.00 78.44 124 GLY A O 1
ATOM 919 N N . THR A 1 125 ? 14.833 -7.763 12.547 1.00 86.06 125 THR A N 1
ATOM 920 C CA . THR A 1 125 ? 14.665 -9.222 12.417 1.00 86.06 125 THR A CA 1
ATOM 921 C C . THR A 1 125 ? 13.181 -9.575 12.384 1.00 86.06 125 THR A C 1
ATOM 923 O O . THR A 1 125 ? 12.437 -9.095 13.226 1.00 86.06 125 THR A O 1
ATOM 926 N N . ALA A 1 126 ? 12.730 -10.418 11.456 1.00 84.88 126 ALA A N 1
ATOM 927 C CA . ALA A 1 126 ? 11.326 -10.842 11.415 1.00 84.88 126 ALA A CA 1
ATOM 928 C C . ALA A 1 126 ? 10.908 -11.570 12.709 1.00 84.88 126 ALA A C 1
ATOM 930 O O . ALA A 1 126 ? 11.710 -12.283 13.320 1.00 84.88 126 ALA A O 1
ATOM 931 N N . THR A 1 127 ? 9.649 -11.409 13.117 1.00 84.12 127 THR A N 1
ATOM 932 C CA . THR A 1 127 ? 9.076 -12.071 14.301 1.00 84.12 127 THR A CA 1
ATOM 933 C C . THR A 1 127 ? 7.750 -12.732 13.939 1.00 84.12 127 THR A C 1
ATOM 935 O O . THR A 1 127 ? 7.227 -12.541 12.853 1.00 84.12 127 THR A O 1
ATOM 938 N N . ASN A 1 128 ? 7.149 -13.509 14.840 1.00 84.19 128 ASN A N 1
ATOM 939 C CA . ASN A 1 128 ? 5.843 -14.117 14.550 1.00 84.19 128 ASN A CA 1
ATOM 940 C C . ASN A 1 128 ? 4.746 -13.070 14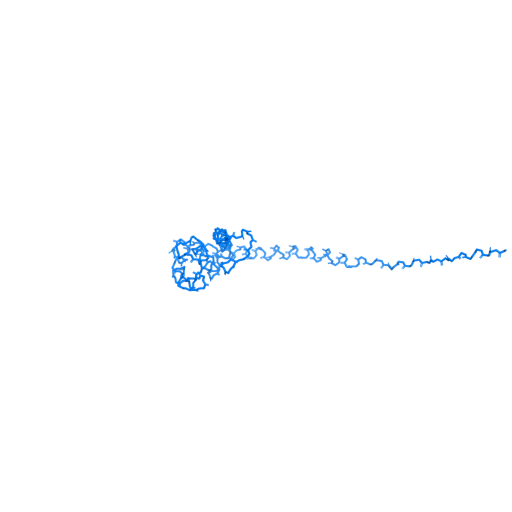.245 1.00 84.19 128 ASN A C 1
ATOM 942 O O . ASN A 1 128 ? 3.813 -13.338 13.495 1.00 84.19 128 ASN A O 1
ATOM 946 N N . ALA A 1 129 ? 4.870 -11.869 14.815 1.00 76.00 129 ALA A N 1
ATOM 947 C CA . ALA A 1 129 ? 3.924 -10.775 14.628 1.00 76.00 129 ALA A CA 1
ATOM 948 C C . ALA A 1 129 ? 4.264 -9.839 13.447 1.00 76.00 129 ALA A C 1
ATOM 950 O O . ALA A 1 129 ? 3.425 -9.009 13.103 1.00 76.00 129 ALA A O 1
ATOM 951 N N . MET A 1 130 ? 5.466 -9.948 12.863 1.00 70.56 130 MET A N 1
ATOM 952 C CA . MET A 1 130 ? 6.032 -9.051 11.838 1.00 70.56 130 MET A CA 1
ATOM 953 C C . MET A 1 130 ? 6.763 -9.843 10.759 1.00 70.56 130 MET A C 1
ATOM 955 O O . MET A 1 130 ? 6.343 -9.750 9.587 1.00 70.56 130 MET A O 1
#

pLDDT: mean 85.07, std 8.82, range [46.31, 97.19]

Sequence (130 aa):
MISDSIAIAHIILQKVSFLKMKDVTNAALKYASLAVNISLGLIGIMALWLGVMKIAEEAGLIAIIANVLKPITKRLFSDIPVDHPAMGAMIMNISANMLGLGNAATPFGLKAMEELDKLNPNKGTATNAM

Foldseek 3Di:
DDDPDDDDDDDDDDDDDCPVVVVVVVVVVVVVVVVVVVCVVCVVVVVVLLVVVVVCVVVCVLVVQLVVCLVVLCVQQVVDDSPQVLSVLQSSLVSCVVSVVPVVSVVSVVVSVVSVQVVPPDRPDDDSND

Secondary structure (DSSP, 8-state):
-----------------THHHHHHHHHHHHHHHHHHHHHHHHHHHHHHHHHHHH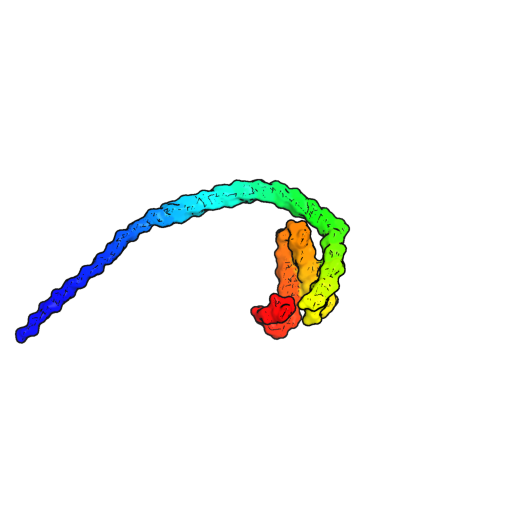HHHHTTHHHHHHHHHHHHHHHHTTTS-TTSHHHHHHHHHHHHHHTT-HHHHHHHHHHHHHHHHHH-SSTTS--TT-